Protein AF-A0A540VJH3-F1 (afdb_monomer_lite)

Structure (mmCIF, N/CA/C/O backbone):
data_AF-A0A540VJH3-F1
#
_entry.id   AF-A0A540VJH3-F1
#
loop_
_atom_site.group_PDB
_atom_site.id
_atom_site.type_symbol
_atom_site.label_atom_id
_atom_site.label_alt_id
_atom_site.label_comp_id
_atom_site.label_asym_id
_atom_site.label_entity_id
_atom_site.label_seq_id
_atom_site.pdbx_PDB_ins_code
_atom_site.Cartn_x
_atom_site.Cartn_y
_atom_site.Cartn_z
_atom_site.occupancy
_atom_site.B_iso_or_equiv
_atom_site.auth_seq_id
_atom_site.auth_comp_id
_atom_site.auth_asym_id
_atom_site.auth_atom_id
_atom_site.pdbx_PDB_model_num
ATOM 1 N N . LEU A 1 1 ? -0.925 8.350 8.965 1.00 80.62 1 LEU A N 1
ATOM 2 C CA . LEU A 1 1 ? -0.874 9.438 7.949 1.00 80.62 1 LEU A CA 1
ATOM 3 C C . LEU A 1 1 ? 0.035 9.155 6.740 1.00 80.62 1 LEU A C 1
ATOM 5 O O . LEU A 1 1 ? -0.230 9.699 5.675 1.00 80.62 1 LEU A O 1
ATOM 9 N N . GLY A 1 2 ? 1.075 8.312 6.849 1.00 89.94 2 GLY A N 1
ATOM 10 C CA . GLY A 1 2 ? 2.043 8.084 5.758 1.00 89.94 2 GLY A CA 1
ATOM 11 C C . GLY A 1 2 ? 1.437 7.677 4.405 1.00 89.94 2 GLY A C 1
ATOM 12 O O . GLY A 1 2 ? 1.807 8.256 3.387 1.00 89.94 2 GLY A O 1
ATOM 13 N N . ILE A 1 3 ? 0.462 6.758 4.388 1.00 93.06 3 ILE A N 1
ATOM 14 C CA . ILE A 1 3 ? -0.230 6.340 3.154 1.00 93.06 3 ILE A CA 1
ATOM 15 C C . ILE A 1 3 ? -0.926 7.529 2.476 1.00 93.06 3 ILE A C 1
ATOM 17 O O . ILE A 1 3 ? -0.715 7.758 1.288 1.00 93.06 3 ILE A O 1
ATOM 21 N N . LEU A 1 4 ? -1.677 8.338 3.228 1.00 94.56 4 LEU A N 1
ATOM 22 C CA . LEU A 1 4 ? -2.347 9.528 2.689 1.00 94.56 4 LEU A CA 1
ATOM 23 C C . LEU A 1 4 ? -1.342 10.534 2.116 1.00 94.56 4 LEU A C 1
ATOM 25 O O . LEU A 1 4 ? -1.550 11.052 1.026 1.00 94.56 4 LEU A O 1
ATOM 29 N N . ASN A 1 5 ? -0.210 10.753 2.788 1.00 95.50 5 ASN A N 1
ATOM 30 C CA . ASN A 1 5 ? 0.847 11.629 2.277 1.00 95.50 5 ASN A CA 1
ATOM 31 C C . ASN A 1 5 ? 1.401 11.140 0.923 1.00 95.50 5 ASN A C 1
ATOM 33 O O . ASN A 1 5 ? 1.581 11.928 -0.006 1.00 95.50 5 ASN A O 1
ATOM 37 N N . VAL A 1 6 ? 1.645 9.833 0.783 1.00 94.75 6 VAL A N 1
ATOM 38 C CA . VAL A 1 6 ? 2.152 9.256 -0.472 1.00 94.75 6 VAL A CA 1
ATOM 39 C C . VAL A 1 6 ? 1.147 9.417 -1.613 1.00 94.75 6 VAL A C 1
ATOM 41 O O . VAL A 1 6 ? 1.535 9.822 -2.707 1.00 94.75 6 VAL A O 1
ATOM 44 N N . TRP A 1 7 ? -0.128 9.128 -1.353 1.00 95.81 7 TRP A N 1
ATOM 45 C CA . TRP A 1 7 ? -1.162 9.085 -2.387 1.00 95.81 7 TRP A CA 1
ATOM 46 C C . TRP A 1 7 ? -1.778 10.444 -2.724 1.00 95.81 7 TRP A C 1
ATOM 48 O O . TRP A 1 7 ? -2.210 10.621 -3.858 1.00 95.81 7 TRP A O 1
ATOM 58 N N . LEU A 1 8 ? -1.781 11.408 -1.797 1.00 94.06 8 LEU A N 1
ATOM 59 C CA . LEU A 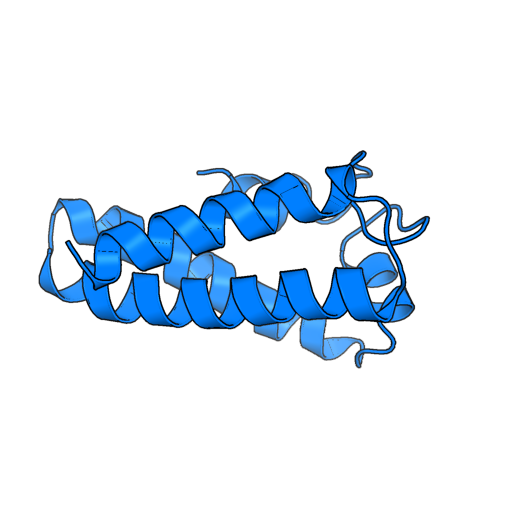1 8 ? -2.362 12.738 -2.021 1.00 94.06 8 LEU A CA 1
ATOM 60 C C . LEU A 1 8 ? -1.309 13.804 -2.359 1.00 94.06 8 LEU A C 1
ATOM 62 O O . LEU A 1 8 ? -1.536 14.623 -3.241 1.00 94.06 8 LEU A O 1
ATOM 66 N N . LEU A 1 9 ? -0.144 13.797 -1.697 1.00 93.88 9 LEU A N 1
ATOM 67 C CA . LEU A 1 9 ? 0.847 14.884 -1.815 1.00 93.88 9 LEU A CA 1
ATOM 68 C C . LEU A 1 9 ? 2.096 14.492 -2.611 1.00 93.88 9 LEU A C 1
ATOM 70 O O . LEU A 1 9 ? 2.726 15.332 -3.258 1.00 93.88 9 LEU A O 1
ATOM 74 N N . ARG A 1 10 ? 2.488 13.215 -2.554 1.00 94.25 10 ARG A N 1
ATOM 75 C CA . ARG A 1 10 ? 3.705 12.702 -3.211 1.00 94.25 10 ARG A CA 1
ATOM 76 C C . ARG A 1 10 ? 3.406 11.810 -4.410 1.00 94.25 10 ARG A C 1
ATOM 78 O O . ARG A 1 10 ? 4.318 11.147 -4.905 1.00 94.25 10 ARG A O 1
ATOM 85 N N . PHE A 1 11 ? 2.168 11.821 -4.905 1.00 94.69 11 PHE A N 1
ATOM 86 C CA . PHE A 1 11 ? 1.735 10.958 -6.004 1.00 94.69 11 PHE A CA 1
ATOM 87 C C . PHE A 1 11 ? 2.668 11.074 -7.218 1.00 94.69 11 PHE A C 1
ATOM 89 O O . PHE A 1 11 ? 3.143 10.063 -7.739 1.00 94.69 11 PHE A O 1
ATOM 96 N N . ASN A 1 12 ? 3.000 12.316 -7.590 1.00 95.31 12 ASN A N 1
ATOM 97 C CA . ASN A 1 12 ? 3.885 12.656 -8.703 1.00 95.31 12 ASN A CA 1
ATOM 98 C C . ASN A 1 12 ? 5.284 13.124 -8.260 1.00 95.31 12 ASN A C 1
ATOM 100 O O . ASN A 1 12 ? 5.907 13.940 -8.931 1.00 95.31 12 ASN A O 1
ATOM 104 N N . LYS A 1 13 ? 5.747 12.688 -7.081 1.00 93.31 13 LYS A N 1
ATOM 105 C CA . LYS A 1 13 ? 7.057 13.071 -6.539 1.00 93.31 13 LYS A CA 1
ATOM 106 C C . LYS A 1 13 ? 7.980 11.867 -6.407 1.00 93.31 13 LYS A C 1
ATOM 108 O O . LYS A 1 13 ? 7.551 10.782 -5.987 1.00 93.31 13 LYS A O 1
ATOM 113 N N . SER A 1 14 ? 9.260 12.117 -6.681 1.00 93.38 14 SER A N 1
ATOM 114 C CA . SER A 1 14 ? 10.326 11.146 -6.466 1.00 93.38 14 SER A CA 1
ATOM 115 C C . SER A 1 14 ? 10.579 10.963 -4.974 1.00 93.38 14 SER A C 1
ATOM 117 O O . SER A 1 14 ? 10.440 11.888 -4.166 1.00 93.38 14 SER A O 1
ATOM 119 N N . THR A 1 15 ? 10.896 9.731 -4.594 1.00 92.88 15 THR A N 1
ATOM 120 C CA . THR A 1 15 ? 11.204 9.363 -3.215 1.00 92.88 15 THR A CA 1
ATOM 121 C C . THR A 1 15 ? 12.239 8.244 -3.208 1.00 92.88 15 THR A C 1
ATOM 123 O O . THR A 1 15 ? 12.201 7.411 -4.113 1.00 92.88 15 THR A O 1
ATOM 126 N N . PRO A 1 16 ? 13.086 8.138 -2.169 1.00 92.56 16 PRO A N 1
ATOM 127 C CA . PRO A 1 16 ? 14.027 7.021 -2.053 1.00 92.56 16 PRO A CA 1
ATOM 128 C C . PRO A 1 16 ? 13.325 5.661 -1.918 1.00 92.56 16 PRO A C 1
ATOM 130 O O . PRO A 1 16 ? 13.947 4.629 -2.130 1.00 92.56 16 PRO A O 1
ATOM 133 N N . TYR A 1 17 ? 12.029 5.653 -1.596 1.00 93.25 17 TYR A N 1
ATOM 134 C CA . TYR A 1 17 ? 11.227 4.445 -1.420 1.00 93.25 17 TYR A CA 1
ATOM 135 C C . TYR A 1 17 ? 10.547 3.963 -2.708 1.00 93.25 17 TYR A C 1
ATOM 137 O O . TYR A 1 17 ? 9.929 2.905 -2.705 1.00 93.25 17 TYR A O 1
ATOM 145 N N . ARG A 1 18 ? 10.640 4.725 -3.809 1.00 94.44 18 ARG A N 1
ATOM 146 C CA . ARG A 1 18 ? 10.048 4.338 -5.097 1.00 94.44 18 ARG A CA 1
ATOM 147 C C . ARG A 1 18 ? 10.687 3.054 -5.616 1.00 94.44 18 ARG A C 1
ATOM 149 O O . ARG A 1 18 ? 11.915 2.917 -5.624 1.00 94.44 18 ARG A O 1
ATOM 156 N N . GLY A 1 19 ? 9.855 2.144 -6.108 1.00 92.12 19 GLY A N 1
ATOM 157 C CA . GLY A 1 19 ? 10.306 0.941 -6.781 1.00 92.12 19 GLY A CA 1
ATOM 158 C C . GLY A 1 19 ? 11.114 1.254 -8.038 1.00 92.12 19 GLY A C 1
ATOM 159 O O . GLY A 1 19 ? 10.798 2.171 -8.799 1.00 92.12 19 GLY A O 1
ATOM 160 N N . ARG A 1 20 ? 12.192 0.495 -8.260 1.00 92.25 20 ARG A N 1
ATOM 161 C CA . ARG A 1 20 ? 13.130 0.677 -9.383 1.00 92.25 20 ARG A CA 1
ATOM 162 C C . ARG A 1 20 ? 13.613 2.133 -9.491 1.00 92.25 20 ARG A C 1
ATOM 164 O O . ARG A 1 20 ? 13.956 2.733 -8.480 1.00 92.25 20 ARG A O 1
ATOM 171 N N . GLN A 1 21 ? 13.725 2.689 -10.692 1.00 92.62 21 GLN A N 1
ATOM 172 C CA . GLN A 1 21 ? 14.132 4.085 -10.900 1.00 92.62 21 GLN A CA 1
ATOM 173 C C . GLN A 1 21 ? 12.922 5.010 -11.122 1.00 92.62 21 GLN A C 1
ATOM 175 O O . GLN A 1 21 ? 13.045 6.032 -11.787 1.00 92.62 21 GLN A O 1
ATOM 180 N N . ALA A 1 22 ? 11.744 4.642 -10.604 1.00 94.50 22 ALA A N 1
ATOM 181 C CA . ALA A 1 22 ? 10.527 5.412 -10.822 1.00 94.50 22 ALA A CA 1
ATOM 182 C C . ALA A 1 22 ? 10.574 6.777 -10.123 1.00 94.50 22 ALA A C 1
ATOM 184 O O . ALA A 1 22 ? 10.902 6.885 -8.939 1.00 94.50 22 ALA A O 1
ATOM 185 N N . SER A 1 23 ? 10.162 7.817 -10.841 1.00 95.25 23 SER A N 1
ATOM 186 C CA . SER A 1 23 ? 10.041 9.180 -10.323 1.00 95.25 23 SER A CA 1
ATOM 187 C C . SER A 1 23 ? 8.659 9.467 -9.719 1.00 95.25 23 SER A C 1
ATOM 189 O O . SER A 1 23 ? 8.499 10.421 -8.961 1.00 95.25 23 SER A O 1
ATOM 191 N N . ASN A 1 24 ? 7.652 8.635 -10.006 1.00 96.56 24 ASN A N 1
ATOM 192 C CA . ASN A 1 24 ? 6.271 8.792 -9.540 1.00 96.56 24 ASN A CA 1
ATOM 193 C C . ASN A 1 24 ? 5.536 7.439 -9.424 1.00 96.56 24 ASN A C 1
ATOM 195 O O . ASN A 1 24 ? 6.064 6.396 -9.805 1.00 96.56 24 ASN A O 1
ATOM 199 N N . LEU A 1 25 ? 4.305 7.450 -8.886 1.00 95.94 25 LEU A N 1
ATOM 200 C CA . LEU A 1 25 ? 3.493 6.233 -8.697 1.00 95.94 25 LEU A CA 1
ATOM 201 C C . LEU A 1 25 ? 3.158 5.522 -10.014 1.00 95.94 25 LEU A C 1
ATOM 203 O O . LEU A 1 25 ? 3.094 4.296 -10.044 1.00 95.94 25 LEU A O 1
ATOM 207 N N . LYS A 1 26 ? 2.923 6.267 -11.099 1.00 96.88 26 LYS A N 1
ATOM 208 C CA . LYS A 1 26 ? 2.547 5.668 -12.387 1.00 96.88 26 LYS A CA 1
ATOM 209 C C . LYS A 1 26 ? 3.717 4.886 -12.974 1.00 96.88 26 LYS A C 1
ATOM 211 O O . LYS A 1 26 ? 3.539 3.747 -13.392 1.00 96.88 26 LYS A O 1
ATOM 216 N N . GLU A 1 27 ? 4.910 5.474 -12.943 1.00 97.12 27 GLU A N 1
ATOM 217 C CA . GLU A 1 27 ? 6.148 4.819 -13.372 1.00 97.12 27 GLU A CA 1
AT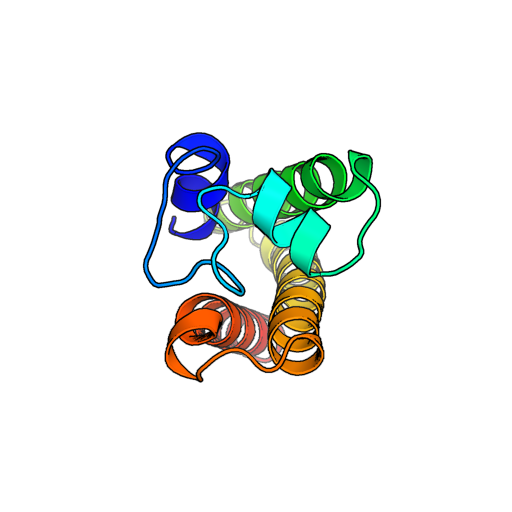OM 218 C C . GLU A 1 27 ? 6.494 3.608 -12.509 1.00 97.12 27 GLU A C 1
ATOM 220 O O . GLU A 1 27 ? 6.948 2.597 -13.032 1.00 97.12 27 GLU A O 1
ATOM 225 N N . GLU A 1 28 ? 6.245 3.673 -11.202 1.00 96.69 28 GLU A N 1
ATOM 226 C CA . GLU A 1 28 ? 6.468 2.545 -10.296 1.00 96.69 28 GLU A CA 1
ATOM 227 C C . GLU A 1 28 ? 5.569 1.356 -10.658 1.00 96.69 28 GLU A C 1
ATOM 229 O O . GLU A 1 28 ? 6.050 0.237 -10.827 1.00 96.69 28 GLU A O 1
ATOM 234 N N . PHE A 1 29 ? 4.277 1.604 -10.878 1.00 97.44 29 PHE A N 1
ATOM 235 C CA . PHE A 1 29 ? 3.337 0.570 -11.314 1.00 97.44 29 PHE A CA 1
ATOM 236 C C . PHE A 1 29 ? 3.657 0.040 -12.720 1.00 97.44 29 PHE A C 1
ATOM 238 O O . PHE A 1 29 ? 3.506 -1.157 -12.972 1.00 97.44 29 PHE A O 1
ATOM 245 N N . ALA A 1 30 ? 4.154 0.889 -13.621 1.00 96.62 30 ALA A N 1
ATOM 246 C CA . ALA A 1 30 ? 4.650 0.449 -14.922 1.00 96.62 30 ALA A CA 1
ATOM 247 C C . ALA A 1 30 ? 5.895 -0.446 -14.780 1.00 96.62 30 ALA A C 1
ATOM 249 O O . ALA A 1 30 ? 5.962 -1.507 -15.397 1.00 96.62 30 ALA A O 1
ATOM 250 N N . ALA A 1 31 ? 6.845 -0.084 -13.911 1.00 95.69 31 ALA A N 1
ATOM 251 C CA . ALA A 1 31 ? 8.049 -0.871 -13.635 1.00 95.69 31 ALA A CA 1
ATOM 252 C C . ALA A 1 31 ? 7.737 -2.232 -12.989 1.00 95.69 31 ALA A C 1
ATOM 254 O O . ALA A 1 31 ? 8.463 -3.205 -13.179 1.00 95.69 31 ALA A O 1
ATOM 255 N N . TYR A 1 32 ? 6.631 -2.315 -12.254 1.00 95.81 32 TYR A N 1
ATOM 256 C CA . TYR A 1 32 ? 6.061 -3.546 -11.712 1.00 95.81 32 TYR A CA 1
ATOM 257 C C . TYR A 1 32 ? 5.402 -4.458 -12.768 1.00 95.81 32 TYR A C 1
ATOM 259 O O . TYR A 1 32 ? 5.094 -5.627 -12.481 1.00 95.81 32 TYR A O 1
ATOM 267 N N . GLY A 1 33 ? 5.195 -3.943 -13.984 1.00 95.44 33 GLY A N 1
ATOM 268 C CA . GLY A 1 33 ? 4.485 -4.616 -15.068 1.00 95.44 33 GLY A CA 1
ATOM 269 C C . GLY A 1 33 ? 2.973 -4.671 -14.852 1.00 95.44 33 GLY A C 1
ATOM 270 O O . GLY A 1 33 ? 2.341 -5.639 -15.269 1.00 95.44 33 GLY A O 1
ATOM 271 N N . LEU A 1 34 ? 2.397 -3.694 -14.141 1.00 96.19 34 LEU A N 1
ATOM 272 C CA . LEU A 1 34 ? 0.957 -3.620 -13.891 1.00 96.19 34 LEU A CA 1
ATOM 273 C C . LEU A 1 34 ? 0.247 -2.724 -14.925 1.00 96.19 34 LEU A C 1
ATOM 275 O O . LEU A 1 34 ? 0.845 -1.769 -15.426 1.00 96.19 34 LEU A O 1
ATOM 279 N N . PRO A 1 35 ? -1.046 -2.968 -15.221 1.00 95.94 35 PRO A N 1
ATOM 280 C CA . PRO A 1 35 ? -1.824 -2.119 -16.124 1.00 95.94 35 PRO A CA 1
ATOM 281 C C . PRO A 1 35 ? -1.943 -0.679 -15.613 1.00 95.94 35 PRO A C 1
ATOM 283 O O . PRO A 1 35 ? -2.103 -0.460 -14.411 1.00 95.94 35 PRO A O 1
ATOM 286 N N . ALA A 1 36 ? -1.986 0.303 -16.518 1.00 91.44 36 ALA A N 1
ATOM 287 C CA . ALA A 1 36 ? -2.021 1.727 -16.163 1.00 91.44 36 ALA A CA 1
ATOM 288 C C . ALA A 1 36 ? -3.182 2.118 -15.224 1.00 91.44 36 ALA A C 1
ATOM 290 O O . ALA A 1 36 ? -3.018 2.997 -14.384 1.00 91.44 36 ALA A O 1
ATOM 291 N N . GLY A 1 37 ? -4.340 1.453 -15.317 1.00 94.56 37 GLY A N 1
ATOM 292 C CA . GLY A 1 37 ? -5.490 1.710 -14.438 1.00 94.56 37 GLY A CA 1
ATOM 293 C C . GLY A 1 37 ? -5.302 1.240 -12.989 1.00 94.56 37 GLY A C 1
ATOM 294 O O . GLY A 1 37 ? -5.910 1.792 -12.073 1.00 94.56 37 GLY A O 1
ATOM 295 N N . SER A 1 38 ? -4.427 0.255 -12.758 1.00 96.62 38 SER A N 1
ATOM 296 C CA . SER A 1 38 ? -4.247 -0.363 -11.437 1.00 96.62 38 SER A CA 1
ATOM 297 C C . SER A 1 38 ? -3.702 0.607 -10.387 1.00 96.62 38 SER A C 1
ATOM 299 O O . SER A 1 38 ? -4.048 0.481 -9.213 1.00 96.62 38 SER A O 1
ATOM 301 N N . VAL A 1 39 ? -2.930 1.623 -10.798 1.00 97.19 39 VAL A N 1
ATOM 302 C CA . VAL A 1 39 ? -2.436 2.671 -9.892 1.00 97.19 39 VAL A CA 1
ATOM 303 C C . VAL A 1 39 ? -3.591 3.401 -9.210 1.00 97.19 39 VAL A C 1
ATOM 305 O O . VAL A 1 39 ? -3.545 3.629 -8.006 1.00 97.19 39 VAL A O 1
ATOM 308 N N . TYR A 1 40 ? -4.661 3.711 -9.943 1.00 96.81 40 TYR A N 1
ATOM 309 C CA . TYR A 1 40 ? -5.805 4.431 -9.391 1.00 96.81 40 TYR A CA 1
ATOM 310 C C . TYR A 1 40 ? -6.668 3.519 -8.530 1.00 96.81 40 TYR A C 1
ATOM 312 O O . TYR A 1 40 ? -7.072 3.930 -7.449 1.00 96.81 40 TYR A O 1
ATOM 320 N N . VAL A 1 41 ? -6.884 2.269 -8.951 1.00 97.81 41 VAL A N 1
ATOM 321 C CA . VAL A 1 41 ? -7.642 1.285 -8.161 1.00 97.81 41 VAL A CA 1
ATOM 322 C C . VAL A 1 41 ? -6.968 1.046 -6.810 1.00 97.81 41 VAL A C 1
ATOM 324 O O . VAL A 1 41 ? -7.595 1.201 -5.764 1.00 97.81 41 VAL A O 1
ATOM 327 N N . VAL A 1 42 ? -5.667 0.741 -6.811 1.00 97.75 42 VAL A N 1
ATOM 328 C CA . VAL A 1 42 ? -4.902 0.542 -5.572 1.00 97.75 42 VAL A CA 1
ATOM 329 C C . VAL A 1 42 ? -4.857 1.826 -4.747 1.00 97.75 42 VAL A C 1
ATOM 331 O O . VAL A 1 42 ? -4.924 1.765 -3.520 1.00 97.75 42 VAL A O 1
ATOM 334 N N . GLY A 1 43 ? -4.771 2.985 -5.398 1.00 97.25 43 GLY A N 1
ATOM 335 C CA . GLY A 1 43 ? -4.788 4.280 -4.731 1.00 97.25 43 GLY A CA 1
ATOM 336 C C . GLY A 1 43 ? -6.075 4.569 -3.988 1.00 97.25 43 GLY A C 1
ATOM 337 O O . GLY A 1 43 ? -6.026 4.880 -2.801 1.00 97.25 43 GLY A O 1
ATOM 338 N N . VAL A 1 44 ? -7.214 4.411 -4.660 1.00 98.12 44 VAL A N 1
ATOM 339 C CA . VAL A 1 44 ? -8.543 4.577 -4.062 1.00 98.12 44 VAL A CA 1
ATOM 340 C C . VAL A 1 44 ? -8.685 3.643 -2.867 1.00 98.12 44 VAL A C 1
ATOM 342 O O . VAL A 1 44 ? -8.987 4.109 -1.775 1.00 98.12 44 VAL A O 1
ATOM 345 N N . LEU A 1 45 ? -8.353 2.357 -3.023 1.00 98.00 45 LEU A N 1
ATOM 346 C CA . LEU A 1 45 ? -8.437 1.391 -1.926 1.00 98.00 45 LEU A CA 1
ATOM 347 C C 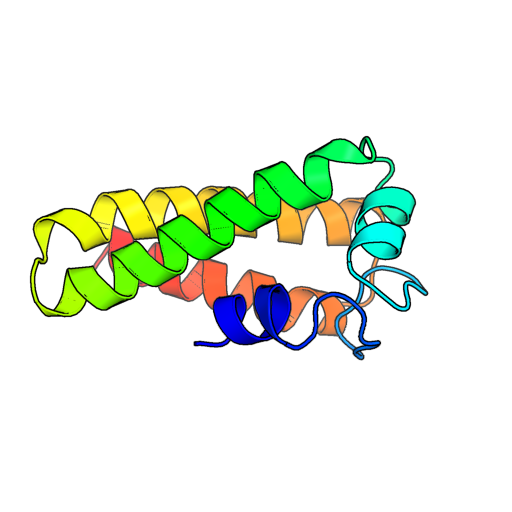. LEU A 1 45 ? -7.541 1.771 -0.737 1.00 98.00 45 LEU A C 1
ATOM 349 O O . LEU A 1 45 ? -7.992 1.734 0.407 1.00 98.00 45 LEU A O 1
ATOM 353 N N . LYS A 1 46 ? -6.290 2.185 -0.984 1.00 97.88 46 LYS A N 1
ATOM 354 C CA . LYS A 1 46 ? -5.364 2.614 0.078 1.00 97.88 46 LYS A CA 1
ATOM 355 C C . LYS A 1 46 ? -5.843 3.884 0.777 1.00 97.88 46 LYS A C 1
ATOM 357 O O . LYS A 1 46 ? -5.739 3.972 1.998 1.00 97.88 46 LYS A O 1
ATOM 362 N N . VAL A 1 47 ? -6.361 4.862 0.037 1.00 98.12 47 VAL A N 1
ATOM 363 C CA . VAL A 1 47 ? -6.888 6.109 0.610 1.00 98.12 47 VAL A CA 1
ATOM 364 C C . VAL A 1 47 ? -8.149 5.830 1.427 1.00 98.12 47 VAL A C 1
ATOM 366 O O . VAL A 1 47 ? -8.207 6.241 2.583 1.00 98.12 47 VAL A O 1
ATOM 369 N N . SER A 1 48 ? -9.107 5.070 0.890 1.00 98.25 48 SER A N 1
ATOM 370 C CA . SER A 1 48 ? -10.331 4.684 1.600 1.00 98.25 48 SER A CA 1
ATOM 371 C C . SER A 1 48 ? -10.029 3.898 2.874 1.00 98.25 48 SER A C 1
ATOM 373 O O . SER A 1 48 ? -10.552 4.240 3.930 1.00 98.25 48 SER A O 1
ATOM 375 N N . ALA A 1 49 ? -9.134 2.905 2.817 1.00 98.00 49 ALA A N 1
ATOM 376 C CA . ALA A 1 49 ? -8.729 2.144 3.997 1.00 98.00 49 ALA A CA 1
ATOM 377 C C . ALA A 1 49 ? -8.015 3.027 5.035 1.00 98.00 49 ALA A C 1
ATOM 379 O O . ALA A 1 49 ? -8.275 2.914 6.230 1.00 98.00 49 ALA A O 1
ATOM 380 N N . ALA A 1 50 ? -7.155 3.955 4.602 1.00 97.81 50 ALA A N 1
ATOM 381 C CA . ALA A 1 50 ? -6.488 4.881 5.514 1.00 97.81 50 ALA A CA 1
ATOM 382 C C . ALA A 1 50 ? -7.469 5.854 6.191 1.00 97.81 50 ALA A C 1
ATOM 384 O O . ALA A 1 50 ? -7.313 6.132 7.376 1.00 97.81 50 ALA A O 1
ATOM 385 N N . ILE A 1 51 ? -8.476 6.356 5.468 1.00 98.06 51 ILE A N 1
ATOM 386 C CA . ILE A 1 51 ? -9.537 7.200 6.038 1.00 98.06 51 ILE A CA 1
ATOM 387 C C . ILE A 1 51 ? -10.402 6.385 7.004 1.00 98.06 51 ILE A C 1
ATOM 389 O O . ILE A 1 51 ? -10.655 6.839 8.116 1.00 98.06 51 ILE A O 1
ATOM 393 N N . ALA A 1 52 ? -10.802 5.169 6.629 1.00 97.81 52 ALA A N 1
ATOM 394 C CA . ALA A 1 52 ? -11.592 4.293 7.489 1.00 97.81 52 ALA A CA 1
ATOM 395 C C . ALA A 1 52 ? -10.856 3.942 8.793 1.00 97.81 52 ALA A C 1
ATOM 397 O O . ALA A 1 52 ? -11.479 3.941 9.848 1.00 97.81 52 ALA A O 1
ATOM 398 N N . LEU A 1 53 ? -9.531 3.743 8.756 1.00 97.12 53 LEU A N 1
ATOM 399 C CA . LEU A 1 53 ? -8.712 3.573 9.964 1.00 97.12 53 LEU A CA 1
ATOM 400 C C . LEU A 1 53 ? -8.714 4.819 10.865 1.00 97.12 53 LEU A C 1
ATOM 402 O O . LEU A 1 53 ? -8.721 4.679 12.083 1.00 97.12 53 LEU A O 1
ATOM 406 N N . LEU A 1 54 ? -8.732 6.029 10.293 1.00 97.06 54 LEU A N 1
ATOM 407 C CA . LEU A 1 54 ? -8.842 7.267 11.077 1.00 97.06 54 LEU A CA 1
ATOM 408 C C . LEU A 1 54 ? -10.226 7.407 11.719 1.00 97.06 54 LEU A C 1
ATOM 410 O O . LEU A 1 54 ? -10.321 7.724 12.900 1.00 97.06 54 LEU A O 1
ATOM 414 N N . ILE A 1 55 ? -11.295 7.128 10.966 1.00 97.75 55 ILE A N 1
ATOM 415 C CA . ILE A 1 55 ? -12.667 7.109 11.500 1.00 97.75 55 ILE A CA 1
ATOM 416 C C . ILE A 1 55 ? -12.808 6.007 12.562 1.00 97.75 55 ILE A C 1
ATOM 418 O O . ILE A 1 55 ? -13.511 6.192 13.553 1.00 97.75 55 ILE A O 1
ATOM 422 N N . GLY A 1 56 ? -12.078 4.901 12.400 1.00 97.06 56 GLY A N 1
ATOM 423 C CA . GLY A 1 56 ? -12.011 3.779 13.330 1.00 97.06 56 GLY A CA 1
ATOM 424 C C . GLY A 1 56 ? -11.599 4.153 14.755 1.00 97.06 56 GLY A C 1
ATOM 425 O O . GLY A 1 56 ? -11.958 3.443 15.687 1.00 97.06 56 GLY A O 1
ATOM 426 N N . ILE A 1 57 ? -10.929 5.296 14.943 1.00 95.62 57 ILE A N 1
ATOM 427 C CA . ILE A 1 57 ? -10.606 5.839 16.271 1.00 95.62 57 ILE A CA 1
ATOM 428 C C . ILE A 1 57 ? -11.888 6.187 17.046 1.00 95.62 57 ILE A C 1
ATOM 430 O O . ILE A 1 57 ? -11.965 5.941 18.245 1.00 95.62 57 ILE A O 1
ATOM 434 N N . ALA A 1 58 ? -12.899 6.736 16.366 1.00 97.69 58 ALA A N 1
ATOM 435 C CA . ALA A 1 58 ? -14.204 7.042 16.955 1.00 97.69 58 ALA A CA 1
ATOM 436 C C . ALA A 1 58 ? -15.209 5.885 16.804 1.00 97.69 58 ALA A C 1
ATOM 438 O O . ALA A 1 58 ? -16.102 5.735 17.633 1.00 97.69 58 ALA A O 1
ATOM 439 N N . PHE A 1 59 ? -15.059 5.059 15.762 1.00 97.06 59 PHE A N 1
ATOM 440 C CA . PHE A 1 59 ? -15.950 3.937 15.448 1.00 97.06 59 PHE A CA 1
ATOM 441 C C . PHE A 1 59 ? -15.161 2.624 15.291 1.00 97.06 59 PHE A C 1
ATOM 443 O O . PHE A 1 59 ? -14.888 2.207 14.160 1.00 97.06 59 PHE A O 1
ATOM 450 N N . PRO A 1 60 ? -14.831 1.925 16.397 1.00 96.25 60 PRO A N 1
ATOM 451 C CA . PRO A 1 60 ? -13.934 0.762 16.386 1.00 96.25 60 PRO A CA 1
ATOM 452 C C . PRO A 1 60 ? -14.338 -0.371 15.432 1.00 96.25 60 PRO A C 1
ATOM 454 O O . PRO A 1 60 ? -13.477 -1.086 14.925 1.00 96.25 60 PRO A O 1
ATOM 457 N N . VAL A 1 61 ? -15.632 -0.497 15.111 1.00 96.88 61 VAL A N 1
ATOM 458 C CA . VAL A 1 61 ? -16.160 -1.480 14.145 1.00 96.88 61 VAL A CA 1
ATOM 459 C C . VAL A 1 61 ? -15.505 -1.386 12.755 1.00 96.88 61 VAL A C 1
ATOM 461 O O . VAL A 1 61 ? -15.447 -2.375 12.030 1.00 96.88 61 VAL A O 1
ATOM 464 N N . LEU A 1 62 ? -14.972 -0.216 12.381 1.00 96.94 62 LEU A N 1
ATOM 465 C CA . LEU A 1 62 ? -14.294 -0.005 11.098 1.00 96.94 62 LEU A CA 1
ATOM 466 C C . LEU A 1 62 ? -12.821 -0.428 11.104 1.00 96.94 62 LEU A C 1
ATOM 468 O O . LEU A 1 62 ? -12.243 -0.607 10.031 1.00 96.94 62 LEU A O 1
ATOM 472 N N . VAL A 1 63 ? -12.205 -0.589 12.278 1.00 97.69 63 VAL A N 1
ATOM 473 C CA . VAL A 1 63 ? -10.758 -0.818 12.404 1.00 97.69 63 VAL A CA 1
ATOM 474 C C . VAL A 1 63 ? -10.359 -2.138 11.756 1.00 97.69 63 VAL A C 1
ATOM 476 O O . VAL A 1 63 ? -9.503 -2.143 10.874 1.00 97.69 63 VAL A O 1
ATOM 479 N N . LEU A 1 64 ? -11.011 -3.241 12.131 1.00 97.75 64 LEU A N 1
ATOM 480 C CA . LEU A 1 64 ? -10.690 -4.573 11.619 1.00 97.75 64 LEU A CA 1
ATOM 481 C C . LEU A 1 64 ? -10.832 -4.687 10.086 1.00 97.75 64 LEU A C 1
ATOM 483 O O . LEU A 1 64 ? -9.862 -5.104 9.440 1.00 97.75 64 LEU A O 1
ATOM 487 N N . PRO A 1 65 ? -11.963 -4.302 9.453 1.00 97.88 65 PRO A N 1
ATOM 488 C CA . PRO A 1 65 ? -12.079 -4.380 7.997 1.00 97.88 65 PRO A CA 1
ATOM 489 C C . PRO A 1 65 ? -11.094 -3.443 7.284 1.00 97.88 65 PRO A C 1
ATOM 491 O O . PRO A 1 65 ? -10.478 -3.842 6.294 1.00 97.88 65 PRO A O 1
ATOM 494 N N . ALA A 1 66 ? -10.876 -2.225 7.793 1.00 98.06 66 ALA A N 1
ATOM 495 C CA . ALA A 1 66 ? -9.952 -1.278 7.174 1.00 98.06 66 ALA A CA 1
ATOM 496 C C . ALA A 1 66 ? -8.483 -1.727 7.287 1.00 98.06 66 ALA A C 1
ATOM 498 O O . ALA A 1 66 ? -7.736 -1.646 6.307 1.00 98.06 66 ALA A O 1
ATOM 499 N N . ALA A 1 67 ? -8.077 -2.250 8.449 1.00 98.06 67 ALA A N 1
ATOM 500 C CA . ALA A 1 67 ? -6.753 -2.828 8.665 1.00 98.06 67 ALA A CA 1
ATOM 501 C C . ALA A 1 67 ? -6.530 -4.052 7.771 1.00 98.06 67 ALA A C 1
ATOM 503 O O . ALA A 1 67 ? -5.460 -4.178 7.182 1.00 98.06 67 ALA A O 1
ATOM 504 N N . SER A 1 68 ? -7.547 -4.902 7.602 1.00 98.25 68 SER A N 1
ATOM 505 C CA . SER A 1 68 ? -7.479 -6.094 6.745 1.00 98.25 68 SER A CA 1
ATOM 506 C C . SER A 1 68 ? -7.267 -5.728 5.276 1.00 98.25 68 SER A C 1
ATOM 508 O O . SER A 1 68 ? -6.355 -6.246 4.630 1.00 98.25 68 SER A O 1
ATOM 510 N N . VAL A 1 69 ? -8.045 -4.773 4.753 1.00 98.31 69 VAL A N 1
ATOM 511 C CA . VAL A 1 69 ? -7.863 -4.265 3.383 1.00 98.31 69 VAL A CA 1
ATOM 512 C C . VAL A 1 69 ? -6.470 -3.658 3.219 1.00 98.31 69 VAL A C 1
ATOM 514 O O . VAL A 1 69 ? -5.761 -3.982 2.266 1.00 98.31 69 VAL A O 1
ATOM 517 N N . MET A 1 70 ? -6.038 -2.812 4.160 1.00 98.44 70 MET A N 1
ATOM 518 C CA . MET A 1 70 ? -4.704 -2.214 4.117 1.00 98.44 70 MET A CA 1
ATOM 519 C C . MET A 1 70 ? -3.597 -3.280 4.148 1.00 98.44 70 MET A C 1
ATOM 521 O O . MET A 1 70 ? -2.655 -3.183 3.362 1.00 98.44 70 MET A O 1
ATOM 525 N N . ALA A 1 71 ? -3.720 -4.309 4.991 1.00 98.44 71 ALA A N 1
ATOM 526 C CA . ALA A 1 71 ? -2.758 -5.403 5.102 1.00 98.44 71 ALA A CA 1
ATOM 527 C C . ALA A 1 71 ? -2.605 -6.156 3.776 1.00 98.44 71 ALA A C 1
ATOM 529 O O . ALA A 1 71 ? -1.484 -6.323 3.298 1.00 98.44 71 ALA A O 1
ATOM 530 N N . VAL A 1 72 ? -3.712 -6.526 3.123 1.00 98.56 72 VAL A N 1
ATOM 531 C CA . VAL A 1 72 ? -3.683 -7.185 1.805 1.00 98.56 72 VAL A CA 1
ATOM 532 C C . VAL A 1 72 ? -2.974 -6.307 0.766 1.00 98.56 72 VAL A C 1
ATOM 534 O O . VAL A 1 72 ? -2.119 -6.783 0.016 1.00 98.56 72 VAL A O 1
ATOM 537 N N . LEU A 1 73 ? -3.258 -5.001 0.751 1.00 98.25 73 LEU A N 1
ATOM 538 C CA . LEU A 1 73 ? -2.620 -4.062 -0.178 1.00 98.25 73 LEU A CA 1
ATOM 539 C C . LEU A 1 73 ? -1.128 -3.848 0.115 1.00 98.25 73 LEU A C 1
ATOM 541 O O . LEU A 1 73 ? -0.350 -3.625 -0.817 1.00 98.25 73 LEU A O 1
ATOM 545 N N . MET A 1 74 ? -0.716 -3.871 1.386 1.00 98.19 74 MET A N 1
ATOM 546 C CA . MET A 1 74 ? 0.696 -3.776 1.765 1.00 98.19 74 MET A CA 1
ATOM 547 C C . MET A 1 74 ? 1.448 -5.062 1.443 1.00 98.19 74 MET A C 1
ATOM 549 O O . MET A 1 74 ? 2.558 -4.981 0.925 1.00 98.19 74 MET A O 1
ATOM 553 N N . LEU A 1 75 ? 0.835 -6.229 1.653 1.00 98.31 75 LEU A N 1
ATOM 554 C CA . LEU A 1 75 ? 1.401 -7.513 1.250 1.00 98.31 75 LEU A CA 1
ATOM 555 C C . LEU A 1 75 ? 1.652 -7.548 -0.262 1.00 98.31 75 LEU A C 1
ATOM 557 O O . LEU A 1 75 ? 2.751 -7.886 -0.697 1.00 98.31 75 LE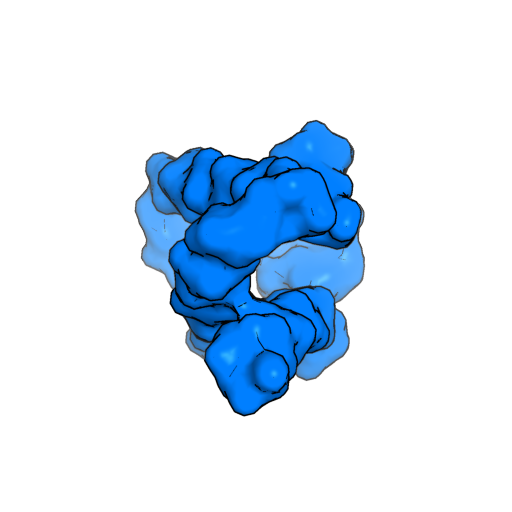U A O 1
ATOM 561 N N . GLY A 1 76 ? 0.674 -7.101 -1.058 1.00 97.62 76 GLY A N 1
ATOM 562 C CA . GLY A 1 76 ? 0.844 -6.934 -2.501 1.00 97.62 76 GLY A CA 1
ATOM 563 C C . GLY A 1 76 ? 1.995 -5.984 -2.847 1.00 97.62 76 GLY A C 1
ATOM 564 O O . GLY A 1 76 ? 2.839 -6.322 -3.670 1.00 97.62 76 GLY A O 1
ATOM 565 N N . ALA A 1 77 ? 2.085 -4.823 -2.188 1.00 96.94 77 ALA A N 1
ATOM 566 C CA . ALA A 1 77 ? 3.160 -3.856 -2.428 1.00 96.94 77 ALA A CA 1
ATOM 567 C C . ALA A 1 77 ? 4.556 -4.422 -2.111 1.00 96.94 77 ALA A C 1
ATOM 569 O O . ALA A 1 77 ? 5.471 -4.292 -2.922 1.00 96.94 77 ALA A O 1
ATOM 570 N N . VAL A 1 78 ? 4.708 -5.093 -0.966 1.00 97.69 78 VAL A N 1
ATOM 571 C CA . VAL A 1 78 ? 5.947 -5.785 -0.583 1.00 97.69 78 VAL A CA 1
ATOM 572 C C . VAL A 1 78 ? 6.297 -6.860 -1.618 1.00 97.69 78 VAL A C 1
ATOM 574 O O . VAL A 1 78 ? 7.432 -6.914 -2.092 1.00 97.69 78 VAL A O 1
ATOM 577 N N . GLY A 1 79 ? 5.314 -7.655 -2.052 1.00 97.38 79 GLY A N 1
ATOM 578 C CA . GLY A 1 79 ? 5.481 -8.646 -3.115 1.00 97.38 79 GLY A CA 1
ATOM 579 C C . GLY A 1 79 ? 5.966 -8.043 -4.437 1.00 97.38 79 GLY A C 1
ATOM 580 O O . GLY A 1 79 ? 6.850 -8.609 -5.080 1.00 97.38 79 GLY A O 1
ATOM 581 N N . MET A 1 80 ? 5.464 -6.867 -4.826 1.00 97.44 80 MET A N 1
ATOM 582 C CA . MET A 1 80 ? 5.921 -6.188 -6.044 1.00 97.44 80 MET A CA 1
ATOM 583 C C . MET A 1 80 ? 7.370 -5.711 -5.941 1.00 97.44 80 MET A C 1
ATOM 585 O O . MET A 1 80 ? 8.124 -5.885 -6.898 1.00 97.44 80 MET A O 1
ATOM 589 N N . HIS A 1 81 ? 7.793 -5.191 -4.786 1.00 96.31 81 HIS A N 1
ATOM 590 C CA . HIS A 1 81 ? 9.196 -4.838 -4.555 1.00 96.31 81 HIS A CA 1
ATOM 591 C C . HIS A 1 81 ? 10.124 -6.059 -4.620 1.00 96.31 81 HIS A C 1
ATOM 593 O O . HIS A 1 81 ? 11.203 -5.974 -5.212 1.00 96.31 81 HIS A O 1
ATOM 599 N N . PHE A 1 82 ? 9.696 -7.213 -4.096 1.00 95.44 82 PHE A N 1
ATOM 600 C CA . PHE A 1 82 ? 10.436 -8.466 -4.268 1.00 95.44 82 PHE A CA 1
ATOM 601 C C . PHE A 1 82 ? 10.486 -8.910 -5.733 1.00 95.44 82 PHE A C 1
ATOM 603 O O . PHE A 1 82 ? 11.560 -9.249 -6.232 1.00 95.44 82 PHE A O 1
ATOM 610 N N . LYS A 1 83 ? 9.355 -8.848 -6.450 1.00 95.69 83 LYS A N 1
ATOM 611 C CA . LYS A 1 83 ? 9.257 -9.219 -7.872 1.00 95.69 83 LYS A CA 1
ATOM 612 C C . LYS A 1 83 ? 10.259 -8.450 -8.734 1.00 95.69 83 LYS A C 1
ATOM 614 O O . LYS A 1 83 ? 10.894 -9.041 -9.604 1.00 95.69 83 LYS A O 1
ATOM 619 N N . VAL A 1 84 ? 10.425 -7.149 -8.490 1.00 95.00 84 VAL A N 1
ATOM 620 C CA . VAL A 1 84 ? 11.359 -6.301 -9.253 1.00 95.00 84 VAL A CA 1
ATOM 621 C C . VAL A 1 84 ? 12.757 -6.193 -8.634 1.00 95.00 84 VAL A C 1
ATOM 623 O O . VAL A 1 84 ? 13.595 -5.445 -9.147 1.00 95.00 84 VAL A O 1
ATOM 626 N N . LYS A 1 85 ? 13.023 -6.974 -7.576 1.00 94.69 85 LYS A N 1
ATOM 627 C CA . LYS A 1 85 ? 14.307 -7.067 -6.865 1.00 94.69 85 LYS A CA 1
ATOM 628 C C . LYS A 1 85 ? 14.806 -5.709 -6.364 1.00 94.69 85 LYS A C 1
ATOM 630 O O . LYS A 1 85 ? 15.959 -5.338 -6.580 1.00 94.69 85 LYS A O 1
ATOM 635 N N . ASP A 1 86 ? 13.920 -4.946 -5.733 1.00 93.75 86 ASP A N 1
ATOM 636 C CA . ASP A 1 86 ? 14.298 -3.679 -5.116 1.00 93.75 86 ASP A CA 1
ATOM 637 C C . ASP A 1 86 ? 15.220 -3.869 -3.907 1.00 93.75 86 ASP A C 1
ATOM 639 O O . ASP A 1 86 ? 15.165 -4.871 -3.193 1.00 93.75 86 ASP A O 1
ATOM 643 N N . ALA A 1 87 ? 16.053 -2.858 -3.650 1.00 94.44 87 ALA A N 1
ATOM 644 C CA . ALA A 1 87 ? 16.870 -2.811 -2.446 1.00 94.44 87 ALA A CA 1
ATOM 645 C C . ALA A 1 87 ? 15.981 -2.774 -1.181 1.00 94.44 87 ALA A C 1
ATOM 647 O O . ALA A 1 87 ? 14.952 -2.089 -1.192 1.00 94.44 87 ALA A O 1
ATOM 648 N N . PRO A 1 88 ? 16.393 -3.413 -0.067 1.00 90.69 88 PRO A N 1
ATOM 649 C CA . PRO A 1 88 ? 15.563 -3.561 1.132 1.00 90.69 88 PRO A CA 1
ATOM 650 C C . PRO A 1 88 ? 14.953 -2.269 1.677 1.00 90.69 88 PRO A C 1
ATOM 652 O O . PRO A 1 88 ? 13.791 -2.243 2.071 1.00 90.69 88 PRO A O 1
ATOM 655 N N . HIS A 1 89 ? 15.707 -1.168 1.641 1.00 92.56 89 HIS A N 1
ATOM 656 C CA . HIS A 1 89 ? 15.255 0.124 2.159 1.00 92.56 89 HIS A CA 1
ATOM 657 C C . HIS A 1 89 ? 14.007 0.672 1.447 1.00 92.56 89 HIS A C 1
ATOM 659 O O . HIS A 1 89 ? 13.282 1.475 2.032 1.00 92.56 89 HIS A O 1
ATOM 665 N N . LYS A 1 90 ? 13.735 0.248 0.205 1.00 93.19 90 LYS A N 1
ATOM 666 C CA . LYS A 1 90 ? 12.625 0.776 -0.596 1.00 93.19 90 LYS A CA 1
ATOM 667 C C . LYS A 1 90 ? 11.264 0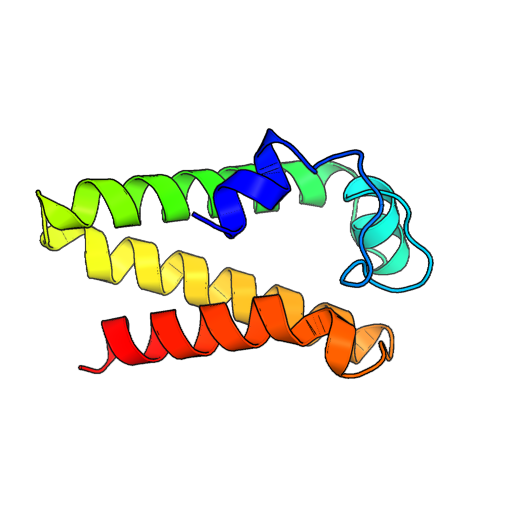.318 -0.105 1.00 93.19 90 LYS A C 1
ATOM 669 O O . LYS A 1 90 ? 10.329 1.108 -0.081 1.00 93.19 90 LYS A O 1
ATOM 674 N N . PHE A 1 91 ? 11.174 -0.927 0.354 1.00 94.31 91 PHE A N 1
ATOM 675 C CA . PHE A 1 91 ? 9.923 -1.501 0.840 1.00 94.31 91 PHE A CA 1
ATOM 676 C C . PHE A 1 91 ? 9.763 -1.432 2.360 1.00 94.31 91 PHE A C 1
ATOM 678 O O . PHE A 1 91 ? 8.737 -1.877 2.870 1.00 94.31 91 PHE A O 1
ATOM 685 N N . VAL A 1 92 ? 10.708 -0.815 3.086 1.00 95.62 92 VAL A N 1
ATOM 686 C CA . VAL A 1 92 ? 10.579 -0.563 4.535 1.00 95.62 92 VAL A CA 1
ATOM 687 C C . VAL A 1 92 ? 9.238 0.093 4.880 1.00 95.62 92 VAL A C 1
ATOM 689 O O . VAL A 1 92 ? 8.551 -0.445 5.745 1.00 95.62 92 VAL A O 1
ATOM 692 N N . PRO A 1 93 ? 8.778 1.165 4.195 1.00 94.75 93 PRO A N 1
ATOM 693 C CA . PRO A 1 93 ? 7.493 1.772 4.531 1.00 94.75 93 PRO A CA 1
ATOM 694 C C . PRO A 1 93 ? 6.314 0.803 4.375 1.00 94.75 93 PRO A C 1
ATOM 696 O O . PRO A 1 93 ? 5.424 0.784 5.223 1.00 94.75 93 PRO A O 1
ATOM 699 N N . ALA A 1 94 ? 6.305 -0.009 3.312 1.00 96.38 94 ALA A N 1
ATOM 700 C CA . ALA A 1 94 ? 5.236 -0.974 3.067 1.00 96.38 94 ALA A CA 1
ATOM 701 C C . ALA A 1 94 ? 5.240 -2.096 4.118 1.00 96.38 94 ALA A C 1
ATOM 703 O O . ALA A 1 94 ? 4.190 -2.412 4.674 1.00 96.38 94 ALA A O 1
ATOM 704 N N . SER A 1 95 ? 6.416 -2.634 4.453 1.00 97.06 95 SER A N 1
ATOM 705 C CA . SER A 1 95 ? 6.569 -3.664 5.486 1.00 97.06 95 SER A CA 1
ATOM 706 C C . SER A 1 95 ? 6.208 -3.159 6.881 1.00 97.06 95 SER A C 1
ATOM 708 O O . SER A 1 95 ? 5.559 -3.875 7.636 1.00 97.06 95 SER A O 1
ATOM 710 N N . SER A 1 96 ? 6.570 -1.920 7.226 1.00 97.19 96 SER A N 1
ATOM 711 C CA . SER A 1 96 ? 6.194 -1.314 8.507 1.00 97.19 96 SER A CA 1
ATOM 712 C C . SER A 1 96 ? 4.681 -1.165 8.641 1.00 97.19 96 SER A C 1
ATOM 714 O O . SER A 1 96 ? 4.125 -1.515 9.678 1.00 97.19 96 SER A O 1
ATOM 716 N N . VAL A 1 97 ? 3.995 -0.683 7.598 1.00 97.38 97 VAL A N 1
ATOM 717 C CA . VAL A 1 97 ? 2.528 -0.567 7.627 1.00 97.38 97 VAL A CA 1
ATOM 718 C C . VAL A 1 97 ? 1.875 -1.948 7.668 1.00 97.38 97 VAL A C 1
ATOM 720 O O . VAL A 1 97 ? 0.925 -2.123 8.422 1.00 97.38 97 VAL A O 1
ATOM 723 N N . LEU A 1 98 ? 2.399 -2.933 6.927 1.00 98.06 98 LEU A N 1
ATOM 724 C CA . LEU A 1 98 ? 1.920 -4.316 7.002 1.00 98.06 98 LEU A CA 1
ATOM 725 C C . LEU A 1 98 ? 1.994 -4.845 8.436 1.00 98.06 98 LEU A C 1
ATOM 727 O O . LEU A 1 98 ? 0.986 -5.307 8.957 1.00 98.06 98 LEU A O 1
ATOM 731 N N . LEU A 1 99 ? 3.154 -4.721 9.085 1.00 98.00 99 LEU A N 1
ATOM 732 C CA . LEU A 1 99 ? 3.353 -5.170 10.462 1.00 98.00 99 LEU A CA 1
ATOM 733 C C . LEU A 1 99 ? 2.368 -4.497 11.425 1.00 98.00 99 LEU A C 1
ATOM 735 O O . LEU A 1 99 ? 1.742 -5.178 12.228 1.00 98.00 99 LEU A O 1
ATOM 739 N N . LEU A 1 100 ? 2.186 -3.178 11.315 1.00 96.94 100 LEU A N 1
ATOM 740 C CA . LEU A 1 100 ? 1.227 -2.445 12.143 1.00 96.94 100 LEU A CA 1
ATOM 741 C C . LEU A 1 100 ? -0.213 -2.916 11.916 1.00 96.94 100 LEU A C 1
ATOM 743 O O . LEU A 1 100 ? -0.949 -3.085 12.882 1.00 96.94 100 LEU A O 1
ATOM 747 N N . CYS A 1 101 ? -0.618 -3.159 10.667 1.00 97.50 101 CYS A N 1
ATOM 748 C CA . CYS A 1 101 ? -1.943 -3.705 10.384 1.00 97.50 101 CYS A CA 1
ATOM 749 C C . CYS A 1 101 ? -2.115 -5.107 10.976 1.00 97.50 101 CYS A C 1
ATOM 751 O O . CYS A 1 101 ? -3.167 -5.384 11.534 1.00 97.50 101 CYS A O 1
ATOM 753 N N . LEU A 1 102 ? -1.097 -5.969 10.899 1.00 97.94 102 LEU A N 1
ATOM 754 C CA . LEU A 1 102 ? -1.147 -7.298 11.512 1.00 97.94 102 LEU A CA 1
ATOM 755 C C . LEU A 1 102 ? -1.265 -7.216 13.037 1.00 97.94 102 LEU A C 1
ATOM 757 O O . LEU A 1 102 ? -2.068 -7.942 13.611 1.00 97.94 102 LEU A O 1
ATOM 761 N N . ILE A 1 103 ? -0.530 -6.305 13.682 1.00 97.50 103 ILE A N 1
ATOM 762 C CA . ILE A 1 103 ? -0.667 -6.056 15.123 1.00 97.50 103 ILE A CA 1
ATOM 763 C C . ILE A 1 103 ? -2.106 -5.653 15.450 1.00 97.50 103 ILE A C 1
ATOM 765 O O . ILE A 1 103 ? -2.706 -6.253 16.322 1.00 97.50 103 ILE A O 1
ATOM 769 N N . VAL A 1 104 ? -2.684 -4.702 14.714 1.00 95.75 104 VAL A N 1
ATOM 770 C CA . VAL A 1 104 ? -4.071 -4.248 14.930 1.00 95.75 104 VAL A CA 1
ATOM 771 C C . VAL A 1 104 ? -5.111 -5.352 14.693 1.00 95.75 104 VAL A C 1
ATOM 773 O O . VAL A 1 104 ? -6.193 -5.303 15.261 1.00 95.75 104 VAL A O 1
ATOM 776 N N . ILE A 1 105 ? -4.827 -6.319 13.818 1.00 97.25 105 ILE A N 1
ATOM 777 C CA . ILE A 1 105 ? -5.752 -7.420 13.510 1.00 97.25 105 ILE A CA 1
ATOM 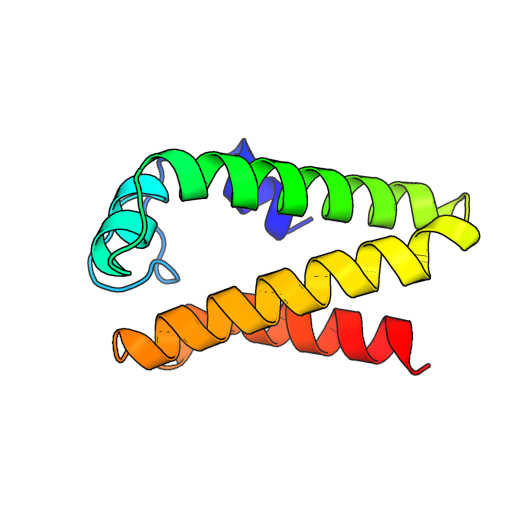778 C C . ILE A 1 105 ? -5.702 -8.519 14.580 1.00 97.25 105 ILE A C 1
ATOM 780 O O . ILE A 1 105 ? -6.725 -9.149 14.840 1.00 97.25 105 ILE A O 1
ATOM 784 N N . PHE A 1 106 ? -4.526 -8.786 15.152 1.00 96.12 106 PHE A N 1
ATOM 785 C CA . PHE A 1 106 ? -4.296 -9.935 16.036 1.00 96.12 106 PHE A CA 1
ATOM 786 C C . PHE A 1 106 ? -4.162 -9.590 17.524 1.00 96.12 106 PHE A C 1
ATOM 788 O O . PHE A 1 106 ? -4.101 -10.513 18.337 1.00 96.12 106 PHE A O 1
ATOM 795 N N . LEU A 1 107 ? -4.093 -8.306 17.872 1.00 91.75 107 LEU A N 1
ATOM 796 C CA . LEU A 1 107 ? -4.054 -7.797 19.244 1.00 91.75 107 LEU A CA 1
ATOM 797 C C . LEU A 1 107 ? -5.379 -7.108 19.584 1.00 91.75 107 LEU A C 1
ATOM 799 O O . LEU A 1 107 ? -5.907 -7.393 20.679 1.00 91.75 107 LEU A O 1
#

Radius of gyration: 13.62 Å; chains: 1; bounding box: 33×25×35 Å

Sequence (107 aa):
LGILNVWLLRFNKSTPYRGRQASNLKEEFAAYGLPAGSVYVVGVLKVSAAIALLIGIAFPVLVLPAASVMAVLMLGAVGMHFKVKDAPHKFVPASSVLLLCLIVIFL

Secondary structure (DSSP, 8-state):
-HHHIIIIISTTS--TTSSTT-SSHHHHHHHTT--TTHHHHHHHHHHHHHHHHHHTTT-GGGHHHHHHHHHHHHHHHHHHHHHTT--HHHHHHHHHHHHHHHHHHH-

Organism: NCBI:txid1335746

InterPro domains:
  IPR032808 DoxX family [PF13564] (21-102)

pLDDT: mean 95.93, std 2.47, range [80.62, 98.56]

Foldseek 3Di:
DVLCCQLPPCQQAADPLQADRDGHQQVSCVLLVHDSCVSVVLSVLSVVLVVLCVVCVVVVVSLQVSLVSLLVSLVVVVVSSVVSVHDPVNSVVSVVSNVVSVVSNPD